Protein AF-A0A1G3PV11-F1 (afdb_monomer_lite)

Secondary structure (DSSP, 8-state):
-HHHHHHHHHHHHHHHHHTTSSSS-GGGSSGGGS--------------PPPHHHHHHHHHHHHHHHHHHHHHHHHTTTTHHHHHHHHHHHHHHHHHHHHHHHHHHTT--HHHHHHHHHHHHHHHHHHHHHHHH-HHHHHHHHHHHTS----S--S-------

Radius of gyration: 22.74 Å; chains: 1; bounding box: 56×74×60 Å

pLDDT: mean 71.69, std 23.76, range [32.84, 97.12]

Foldseek 3Di:
DVVVVVVVVVVVVVVVVVVVPPPDDPPPVPPPPDDDDDDDPDDDDPPPDPDPLVVLLVVLVVLLVVLVVLLVCCVVVPPNVVSLVSNLVSLVSNVVSLVVLVVVLVVDDDVRNVVSVVSSVVSVVSLVVCCVVGVSNVVSVCCVVPPDPPPPPPDDPDDDDD

Structure (mmCIF, N/CA/C/O backbone):
data_AF-A0A1G3PV11-F1
#
_entry.id   AF-A0A1G3PV11-F1
#
loop_
_atom_site.group_PDB
_atom_site.id
_atom_site.type_symbol
_atom_site.label_atom_id
_atom_site.label_alt_id
_atom_site.label_comp_id
_atom_site.label_asym_id
_atom_site.label_entity_id
_atom_site.label_seq_id
_atom_site.pdbx_PDB_ins_code
_atom_site.Cartn_x
_atom_site.Cartn_y
_atom_site.Cartn_z
_atom_site.occupancy
_atom_site.B_iso_or_equiv
_atom_site.auth_seq_id
_atom_site.auth_comp_id
_atom_site.auth_asym_id
_atom_site.auth_atom_id
_atom_site.pdbx_PDB_model_num
ATOM 1 N N . MET A 1 1 ? -5.239 -18.579 38.827 1.00 45.31 1 MET A N 1
ATOM 2 C CA . MET A 1 1 ? -3.807 -18.854 38.549 1.00 45.31 1 MET A CA 1
ATOM 3 C C . MET A 1 1 ? -3.530 -19.407 37.147 1.00 45.31 1 MET A C 1
ATOM 5 O O . MET A 1 1 ? -2.521 -19.014 36.590 1.00 45.31 1 MET A O 1
ATOM 9 N N . LYS A 1 2 ? -4.388 -20.242 36.527 1.00 44.03 2 LYS A N 1
ATOM 10 C CA . LYS A 1 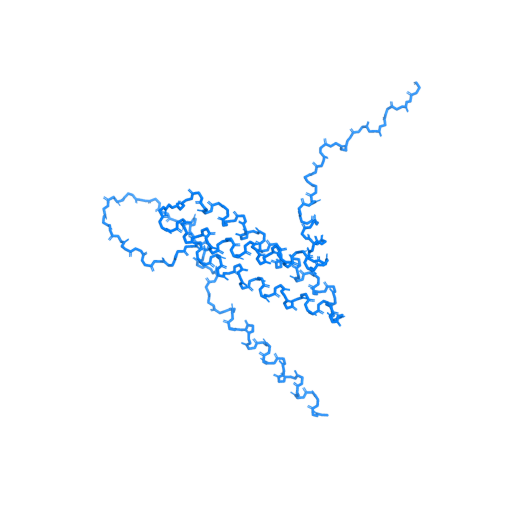2 ? -4.145 -20.769 35.160 1.00 44.03 2 LYS A CA 1
ATOM 11 C C . LYS A 1 2 ? -4.244 -19.723 34.025 1.00 44.03 2 LYS A C 1
ATOM 13 O O . LYS A 1 2 ? -3.446 -19.774 33.103 1.00 44.03 2 LYS A O 1
ATOM 18 N N . ALA A 1 3 ? -5.149 -18.743 34.123 1.00 46.19 3 ALA A N 1
ATOM 19 C CA . ALA A 1 3 ? -5.339 -17.716 33.083 1.00 46.19 3 ALA A CA 1
ATOM 20 C C . ALA A 1 3 ? -4.146 -16.747 32.928 1.00 46.19 3 ALA A C 1
ATOM 22 O O . ALA A 1 3 ? -3.827 -16.334 31.820 1.00 46.19 3 ALA A O 1
ATOM 23 N N . LEU A 1 4 ? -3.447 -16.442 34.027 1.00 44.00 4 LEU A N 1
ATOM 24 C CA . LEU A 1 4 ? -2.267 -15.566 34.030 1.00 44.00 4 LEU A CA 1
ATOM 25 C C . LEU A 1 4 ? -1.073 -16.192 33.294 1.00 44.00 4 LEU A C 1
ATOM 27 O O . LEU A 1 4 ? -0.347 -15.494 32.597 1.00 44.00 4 LEU A O 1
ATOM 31 N N . VAL A 1 5 ? -0.904 -17.513 33.402 1.00 52.44 5 VAL A N 1
ATOM 32 C CA . VAL A 1 5 ? 0.167 -18.242 32.706 1.00 52.44 5 VAL A CA 1
ATOM 33 C C . VAL A 1 5 ? -0.121 -18.330 31.203 1.00 52.44 5 VAL A C 1
ATOM 35 O O . VAL A 1 5 ? 0.792 -18.168 30.398 1.00 52.44 5 VAL A O 1
ATOM 38 N N . SER A 1 6 ? -1.388 -18.506 30.811 1.00 47.91 6 SER A N 1
ATOM 39 C CA . SER A 1 6 ? -1.795 -18.506 29.398 1.00 47.91 6 SER A CA 1
ATOM 40 C C . SER A 1 6 ? -1.668 -17.132 28.731 1.00 47.91 6 SER A C 1
ATOM 42 O O . SER A 1 6 ? -1.259 -17.076 27.575 1.00 47.91 6 SER A O 1
ATOM 44 N N . LEU A 1 7 ? -1.943 -16.035 29.448 1.00 48.44 7 LEU A N 1
ATOM 45 C CA . LEU A 1 7 ? -1.750 -14.673 28.929 1.00 48.44 7 LEU A CA 1
ATOM 46 C C . LEU A 1 7 ? -0.262 -14.378 28.668 1.00 48.44 7 LEU A C 1
ATOM 48 O O . LEU A 1 7 ? 0.096 -13.807 27.642 1.00 48.44 7 LEU A O 1
ATOM 52 N N . LEU A 1 8 ? 0.614 -14.829 29.572 1.00 42.56 8 LEU A N 1
ATOM 53 C CA . LEU A 1 8 ? 2.056 -14.620 29.457 1.00 42.56 8 LEU A CA 1
ATOM 54 C C . LEU A 1 8 ? 2.668 -15.456 28.320 1.00 42.56 8 LEU A C 1
ATOM 56 O O . LEU A 1 8 ? 3.509 -14.961 27.577 1.00 42.56 8 LEU A O 1
ATOM 60 N N . LEU A 1 9 ? 2.197 -16.693 28.127 1.00 51.66 9 LEU A N 1
ATOM 61 C CA . LEU A 1 9 ? 2.613 -17.548 27.006 1.00 51.66 9 LEU A CA 1
ATOM 62 C C . LEU A 1 9 ? 2.153 -17.002 25.645 1.00 51.66 9 LEU A C 1
ATOM 64 O O . LEU A 1 9 ? 2.897 -17.100 24.670 1.00 51.66 9 LEU A O 1
ATOM 68 N N . MET A 1 10 ? 0.969 -16.387 25.580 1.00 47.44 10 MET A N 1
ATOM 69 C CA . MET A 1 10 ? 0.473 -15.746 24.360 1.00 47.44 10 MET A CA 1
ATOM 70 C C . MET A 1 10 ? 1.253 -14.461 24.038 1.00 47.44 10 MET A C 1
ATOM 72 O O . MET A 1 10 ? 1.619 -14.247 22.885 1.00 47.44 10 MET A O 1
ATOM 76 N N . ALA A 1 11 ? 1.615 -13.669 25.054 1.00 48.53 11 ALA A N 1
ATOM 77 C CA . ALA A 1 11 ? 2.469 -12.492 24.888 1.00 48.53 11 ALA A CA 1
ATOM 78 C C . ALA A 1 11 ? 3.885 -12.854 24.401 1.00 48.53 11 ALA A C 1
ATOM 80 O O . ALA A 1 11 ? 4.414 -12.184 23.517 1.00 48.53 11 ALA A O 1
ATOM 81 N N . VAL A 1 12 ? 4.476 -13.948 24.901 1.00 51.91 12 VAL A N 1
ATOM 82 C CA . VAL A 1 12 ? 5.778 -14.443 24.416 1.00 51.91 12 VAL A CA 1
ATOM 83 C C . VAL A 1 12 ? 5.689 -14.892 22.956 1.00 51.91 12 VAL A C 1
ATOM 85 O O . VAL A 1 12 ? 6.594 -14.585 22.187 1.00 51.91 12 VAL A O 1
ATOM 88 N N . ALA A 1 13 ? 4.603 -15.544 22.528 1.00 50.91 13 ALA A N 1
ATOM 89 C CA . ALA A 1 13 ? 4.431 -15.958 21.131 1.00 50.91 13 ALA A CA 1
ATOM 90 C C . ALA A 1 13 ? 4.319 -14.760 20.165 1.00 50.91 13 ALA A C 1
ATOM 92 O O . ALA A 1 13 ? 4.933 -14.770 19.097 1.00 50.91 13 ALA A O 1
ATOM 93 N N . VAL A 1 14 ? 3.609 -13.700 20.566 1.00 50.12 14 VAL A N 1
ATOM 94 C CA . VAL A 1 14 ? 3.497 -12.459 19.779 1.00 50.12 14 VAL A CA 1
ATOM 95 C C . VAL A 1 14 ? 4.835 -11.714 19.736 1.00 50.12 14 VAL A C 1
ATOM 97 O O . VAL A 1 14 ? 5.272 -11.307 18.662 1.00 50.12 14 VAL A O 1
ATOM 100 N N . PHE A 1 15 ? 5.553 -11.624 20.860 1.00 41.25 15 PHE A N 1
ATOM 101 C CA . PHE A 1 15 ? 6.882 -11.000 20.895 1.00 41.25 15 PHE A CA 1
ATOM 102 C C . PHE A 1 15 ? 7.916 -11.792 20.077 1.00 41.25 15 PHE A C 1
ATOM 104 O O . PHE A 1 15 ? 8.768 -11.201 19.417 1.00 41.25 15 PHE A O 1
ATOM 111 N N . SER A 1 16 ? 7.808 -13.125 20.050 1.00 38.53 16 SER A N 1
ATOM 112 C CA . SER A 1 16 ? 8.678 -14.008 19.255 1.00 38.53 16 SER A CA 1
ATOM 113 C C . SER A 1 16 ? 8.471 -13.840 17.747 1.00 38.53 16 SER A C 1
ATOM 115 O O . SER A 1 16 ? 9.435 -13.923 16.993 1.00 38.53 16 SER A O 1
ATOM 117 N N . MET A 1 17 ? 7.240 -13.565 17.298 1.00 43.03 17 MET A N 1
ATOM 118 C CA . MET A 1 17 ? 6.964 -13.274 15.885 1.00 43.03 17 MET A CA 1
ATOM 119 C C . MET A 1 17 ? 7.411 -11.865 15.478 1.00 43.03 17 MET A C 1
ATOM 121 O O . MET A 1 17 ? 7.943 -11.697 14.384 1.00 43.03 17 MET A O 1
ATOM 125 N N . ILE A 1 18 ? 7.284 -10.869 16.361 1.00 47.12 18 ILE A N 1
ATOM 126 C CA . ILE A 1 18 ? 7.791 -9.504 16.109 1.00 47.12 18 ILE A CA 1
ATOM 127 C C . ILE A 1 18 ? 9.333 -9.486 16.083 1.00 47.12 18 ILE A C 1
ATOM 129 O O . ILE A 1 18 ? 9.947 -8.748 15.310 1.00 47.12 18 ILE A O 1
ATOM 133 N N . SER A 1 19 ? 9.971 -10.359 16.868 1.00 36.12 19 SER A N 1
ATOM 134 C CA . SER A 1 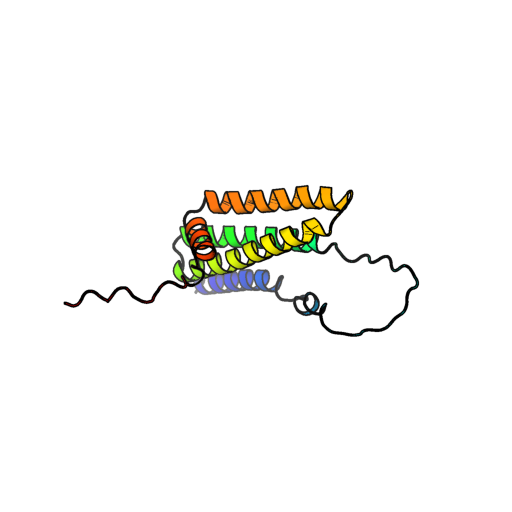19 ? 11.436 -10.491 16.935 1.00 36.12 19 SER A CA 1
ATOM 135 C C . SER A 1 19 ? 12.052 -11.166 15.702 1.00 36.12 19 SER A C 1
ATOM 137 O O . SER A 1 19 ? 13.254 -11.046 15.484 1.00 36.12 19 SER A O 1
ATOM 139 N N . PHE A 1 20 ? 11.253 -11.840 14.864 1.00 42.78 20 PHE A N 1
ATOM 140 C CA . PHE A 1 20 ? 11.743 -12.423 13.609 1.00 42.78 20 PHE A CA 1
ATOM 141 C C . PHE A 1 20 ? 11.918 -11.377 12.489 1.00 42.78 20 PHE A C 1
ATOM 143 O O . PHE A 1 20 ? 12.611 -11.648 11.515 1.00 42.78 20 PHE A O 1
ATOM 150 N N . PHE A 1 21 ? 11.356 -10.169 12.647 1.00 43.34 21 PHE A N 1
ATOM 151 C CA . PHE A 1 21 ? 11.467 -9.071 11.671 1.00 43.34 21 PHE A CA 1
ATOM 152 C C . PHE A 1 21 ? 12.290 -7.866 12.153 1.00 43.34 21 PHE A C 1
ATOM 154 O O . PHE A 1 21 ? 12.503 -6.928 11.393 1.00 43.34 21 PHE A O 1
ATOM 161 N N . SER A 1 22 ? 12.793 -7.874 13.390 1.00 39.12 22 SER A N 1
ATOM 162 C CA . SER A 1 22 ? 13.502 -6.729 13.992 1.00 39.12 22 SER A CA 1
ATOM 163 C C . SER A 1 22 ? 15.021 -6.927 14.145 1.00 39.12 22 SER A C 1
ATOM 165 O O . SER A 1 22 ? 15.682 -6.134 14.811 1.00 39.12 22 SER A O 1
ATOM 167 N N . GLY A 1 23 ? 15.600 -7.958 13.515 1.00 38.44 23 GLY A N 1
ATOM 168 C CA . GLY A 1 23 ? 16.990 -8.372 13.757 1.00 38.44 23 GLY A CA 1
ATOM 169 C C . GLY A 1 23 ? 18.001 -8.225 12.615 1.00 38.44 23 GLY A C 1
ATOM 170 O O . GLY A 1 23 ? 19.190 -8.398 12.868 1.00 38.44 23 GLY A O 1
ATOM 171 N N . THR A 1 24 ? 17.598 -7.916 11.378 1.00 40.69 24 THR A N 1
ATOM 172 C CA . THR A 1 24 ? 18.546 -7.848 10.248 1.00 40.69 24 THR A CA 1
ATOM 173 C C . THR A 1 24 ? 18.288 -6.654 9.325 1.00 40.69 24 THR A C 1
ATOM 175 O O . THR A 1 24 ? 17.410 -6.682 8.472 1.00 40.69 24 THR A O 1
ATOM 178 N N . SER A 1 25 ? 19.140 -5.638 9.487 1.00 37.22 25 SER A N 1
ATOM 179 C CA . SER A 1 25 ? 19.701 -4.802 8.410 1.00 37.22 25 SER A CA 1
ATOM 180 C C . SER A 1 25 ? 18.854 -3.712 7.735 1.00 37.22 25 SER A C 1
ATOM 182 O O . SER A 1 25 ? 19.061 -3.438 6.556 1.00 37.22 25 SER A O 1
ATOM 184 N N . PHE A 1 26 ? 18.038 -2.957 8.478 1.00 38.78 26 PHE A N 1
ATOM 185 C CA . PHE A 1 26 ? 17.540 -1.660 7.974 1.00 38.78 26 PHE A CA 1
ATOM 186 C C . PHE A 1 26 ? 18.630 -0.569 7.863 1.00 38.78 26 PHE A C 1
ATOM 188 O O . PHE A 1 26 ? 18.440 0.414 7.153 1.00 38.78 26 PHE A O 1
ATOM 195 N N . SER A 1 27 ? 19.802 -0.731 8.495 1.00 32.84 27 SER A N 1
ATOM 196 C CA . SER A 1 27 ? 20.886 0.268 8.420 1.00 32.84 27 SER A CA 1
ATOM 197 C C . SER A 1 27 ? 21.718 0.220 7.132 1.00 32.84 27 SER A C 1
ATOM 199 O O . SER A 1 27 ? 22.513 1.127 6.912 1.00 32.84 27 SER A O 1
ATOM 201 N N . ASN A 1 28 ? 21.557 -0.807 6.289 1.00 36.31 28 ASN A N 1
ATOM 202 C CA . ASN A 1 28 ? 22.330 -0.954 5.047 1.00 36.31 28 ASN A CA 1
ATOM 203 C C . ASN A 1 28 ? 21.559 -0.522 3.791 1.00 36.31 28 ASN A C 1
ATOM 205 O O . ASN A 1 28 ? 22.151 -0.474 2.719 1.00 36.31 28 ASN A O 1
ATOM 209 N N . PHE A 1 29 ? 20.265 -0.200 3.899 1.00 44.72 29 PHE A N 1
ATOM 210 C CA . PHE A 1 29 ? 19.467 0.223 2.741 1.00 44.72 29 PHE A CA 1
ATOM 211 C C . PHE A 1 29 ? 19.557 1.740 2.474 1.00 44.72 29 PHE A C 1
ATOM 213 O O . PHE A 1 29 ? 19.369 2.175 1.348 1.00 44.72 29 PHE A O 1
ATOM 220 N N . PHE A 1 30 ? 19.936 2.550 3.474 1.00 45.53 30 PHE A N 1
ATOM 221 C CA . PHE A 1 30 ? 20.079 4.013 3.341 1.00 45.53 30 PHE A CA 1
ATOM 222 C C . PHE A 1 30 ? 21.532 4.517 3.234 1.00 45.53 30 PHE A C 1
ATOM 224 O O . PHE A 1 30 ? 21.763 5.724 3.183 1.00 45.53 30 PHE A O 1
ATOM 231 N N . SER A 1 31 ? 22.541 3.639 3.160 1.00 33.91 31 SER A N 1
ATOM 232 C CA . SER A 1 31 ? 23.949 4.065 3.044 1.00 33.91 31 SER A CA 1
ATOM 233 C C . SER A 1 31 ? 24.401 4.393 1.611 1.00 33.91 31 SER A C 1
ATOM 235 O O . SER A 1 31 ? 25.573 4.691 1.399 1.00 33.91 31 SER A O 1
ATOM 237 N N . GLY A 1 32 ? 23.497 4.377 0.626 1.00 35.78 32 GLY A N 1
ATOM 238 C CA . GLY A 1 32 ? 23.811 4.653 -0.782 1.00 35.78 32 GLY A CA 1
ATOM 239 C C . GLY A 1 32 ? 24.158 6.110 -1.121 1.00 35.78 32 GLY A C 1
ATOM 240 O O . GLY A 1 32 ? 24.511 6.385 -2.260 1.00 35.78 32 GLY A O 1
ATOM 241 N N . VAL A 1 33 ? 24.091 7.051 -0.170 1.00 39.53 33 VAL A N 1
ATOM 242 C CA . VAL A 1 33 ? 24.328 8.488 -0.447 1.00 39.53 33 VAL A CA 1
ATOM 243 C C . VAL A 1 33 ? 25.599 9.035 0.223 1.00 39.53 33 VAL A C 1
ATOM 245 O O . VAL A 1 33 ? 25.866 10.230 0.177 1.00 39.53 33 VAL A O 1
ATOM 248 N N . ALA A 1 34 ? 26.451 8.191 0.811 1.00 42.09 34 ALA A N 1
ATOM 249 C CA . ALA A 1 34 ? 27.698 8.681 1.400 1.00 42.09 34 ALA A CA 1
ATOM 250 C C . ALA A 1 34 ? 28.864 7.702 1.246 1.00 42.09 34 ALA A C 1
ATOM 252 O O . ALA A 1 34 ? 29.176 6.973 2.185 1.00 42.09 34 ALA A O 1
ATOM 253 N N . SER A 1 35 ? 29.566 7.757 0.106 1.00 35.03 35 SER A N 1
ATOM 254 C CA . SER A 1 35 ? 31.008 8.085 0.060 1.00 35.03 35 SER A CA 1
ATOM 255 C C . SER A 1 35 ? 31.686 7.698 -1.265 1.00 35.03 35 SER A C 1
ATOM 257 O O . SER A 1 35 ? 31.655 6.543 -1.669 1.00 35.03 35 SER A O 1
ATOM 259 N N . VAL A 1 36 ? 32.430 8.677 -1.800 1.00 36.53 36 VAL A N 1
ATOM 260 C CA . VAL A 1 36 ? 33.683 8.550 -2.575 1.00 36.53 36 VAL A CA 1
ATOM 261 C C . VAL A 1 36 ? 33.545 8.422 -4.100 1.00 36.53 36 VAL A C 1
ATOM 263 O O . VAL A 1 36 ? 33.555 7.352 -4.695 1.00 36.53 36 VAL A O 1
ATOM 266 N N . GLU A 1 37 ? 33.504 9.608 -4.711 1.00 46.47 37 GLU A N 1
ATOM 267 C CA . GLU A 1 37 ? 34.305 10.023 -5.872 1.00 46.47 37 GLU A CA 1
ATOM 268 C C . GLU A 1 37 ? 35.618 9.217 -5.995 1.00 46.47 37 GLU A C 1
ATOM 270 O O . GLU A 1 37 ? 36.439 9.284 -5.086 1.00 46.47 37 GLU A O 1
ATOM 275 N N . ASN A 1 38 ? 35.820 8.451 -7.074 1.00 39.53 38 ASN A N 1
ATOM 276 C CA . ASN A 1 38 ? 37.113 8.248 -7.750 1.00 39.53 38 ASN A CA 1
ATOM 277 C C . ASN A 1 38 ? 36.914 7.423 -9.032 1.00 39.53 38 ASN A C 1
ATOM 279 O O . ASN A 1 38 ? 36.195 6.426 -9.056 1.00 39.53 38 ASN A O 1
ATOM 283 N N . GLU A 1 39 ? 37.550 7.897 -10.095 1.00 42.34 39 GLU A N 1
ATOM 284 C CA . GLU A 1 39 ? 37.612 7.305 -11.425 1.00 42.34 39 GLU A CA 1
ATOM 285 C C . GLU A 1 39 ? 38.217 5.893 -11.388 1.00 42.34 39 GLU A C 1
ATOM 287 O O . GLU A 1 39 ? 39.332 5.714 -10.910 1.00 42.34 39 GLU A O 1
ATOM 292 N N . ASP A 1 40 ? 37.519 4.913 -11.962 1.00 36.38 40 ASP A N 1
ATOM 293 C CA . ASP A 1 40 ? 38.155 3.816 -12.700 1.00 36.38 40 ASP A CA 1
ATOM 294 C C . ASP A 1 40 ? 37.120 3.185 -13.655 1.00 36.38 40 ASP A C 1
ATOM 296 O O . ASP A 1 40 ? 36.165 2.542 -13.209 1.00 36.38 40 ASP A O 1
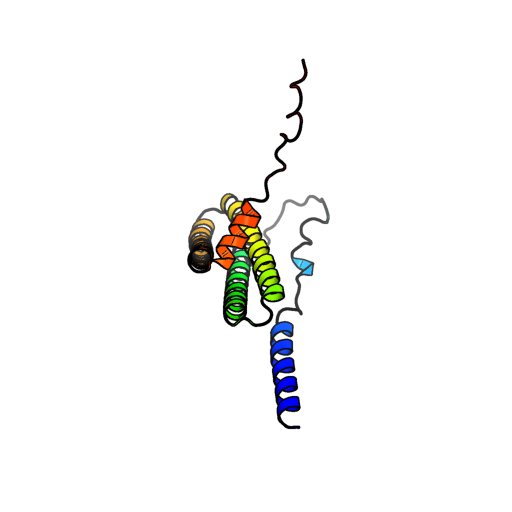ATOM 300 N N . PRO A 1 41 ? 37.243 3.390 -14.981 1.00 49.16 41 PRO A N 1
ATOM 301 C CA . PRO A 1 41 ? 36.311 2.861 -15.958 1.00 49.16 41 PRO A CA 1
ATOM 302 C C . PRO A 1 41 ? 36.847 1.531 -16.479 1.00 49.16 41 PRO A C 1
ATOM 304 O O . PRO A 1 41 ? 37.306 1.458 -17.613 1.00 49.16 41 PRO A O 1
ATOM 307 N N . ASP A 1 42 ? 36.832 0.470 -15.674 1.00 46.59 42 ASP A N 1
ATOM 308 C CA . ASP A 1 42 ? 37.011 -0.857 -16.255 1.00 46.59 42 ASP A CA 1
ATOM 309 C C . ASP A 1 42 ? 36.538 -2.008 -15.362 1.00 46.59 42 ASP A C 1
ATOM 311 O O . ASP A 1 42 ? 36.911 -2.123 -14.198 1.00 46.59 42 ASP A O 1
ATOM 315 N N . LYS A 1 43 ? 35.828 -2.931 -16.023 1.00 39.19 43 LYS A N 1
ATOM 316 C CA . LYS A 1 43 ? 35.491 -4.310 -15.626 1.00 39.19 43 LYS A CA 1
ATOM 317 C C . LYS A 1 43 ? 34.248 -4.522 -14.758 1.00 39.19 43 LYS A C 1
ATOM 319 O O . LYS A 1 43 ? 34.305 -4.573 -13.536 1.00 39.19 43 LYS A O 1
ATOM 324 N N . ASN A 1 44 ? 33.166 -4.859 -15.466 1.00 47.06 44 ASN A N 1
ATOM 325 C CA . ASN A 1 44 ? 32.401 -6.101 -15.285 1.00 47.06 44 ASN A CA 1
ATOM 326 C C . ASN A 1 44 ? 32.406 -6.660 -13.854 1.00 47.06 44 ASN A C 1
ATOM 328 O O . ASN A 1 44 ? 33.125 -7.614 -13.550 1.00 47.06 44 ASN A O 1
ATOM 332 N N . GLN A 1 45 ? 31.559 -6.096 -13.002 1.00 37.47 45 GLN A N 1
ATOM 333 C CA . GLN A 1 45 ? 31.014 -6.823 -11.868 1.00 37.47 45 GLN A CA 1
ATOM 334 C C . GLN A 1 45 ? 29.574 -7.175 -12.213 1.00 37.47 45 GLN A C 1
ATOM 336 O O . GLN A 1 45 ? 28.713 -6.302 -12.255 1.00 37.47 45 GLN A O 1
ATOM 341 N N . ASP A 1 46 ? 29.335 -8.460 -12.472 1.00 40.06 46 ASP A N 1
ATOM 342 C CA . ASP A 1 46 ? 28.013 -9.061 -12.329 1.00 40.06 46 ASP A CA 1
ATOM 343 C C . ASP A 1 46 ? 27.533 -8.774 -10.900 1.00 40.06 46 ASP A C 1
ATOM 345 O O . ASP A 1 46 ? 27.912 -9.459 -9.946 1.00 40.06 46 ASP A O 1
ATOM 349 N N . SER A 1 47 ? 26.747 -7.712 -10.726 1.00 36.59 47 SER A N 1
ATOM 350 C CA . SER A 1 47 ? 26.103 -7.414 -9.457 1.00 36.59 47 SER A CA 1
ATOM 351 C C . SER A 1 47 ? 24.893 -8.331 -9.326 1.00 36.59 47 SER A C 1
ATOM 353 O O . SER A 1 47 ? 23.779 -8.032 -9.742 1.00 36.59 47 SER A O 1
ATOM 355 N N . SER A 1 48 ? 25.098 -9.487 -8.701 1.00 43.44 48 SER A N 1
ATOM 356 C CA . SER A 1 48 ? 24.025 -10.356 -8.205 1.00 43.44 48 SER A CA 1
ATOM 357 C C . SER A 1 48 ? 23.307 -9.739 -6.989 1.00 43.44 48 SER A C 1
ATOM 359 O O . SER A 1 48 ? 23.026 -10.426 -6.006 1.00 43.44 48 SER A O 1
ATOM 361 N N . THR A 1 49 ? 23.066 -8.428 -7.021 1.00 52.22 49 THR A N 1
ATOM 362 C CA . THR A 1 49 ? 22.290 -7.693 -6.022 1.00 52.22 49 THR A CA 1
ATOM 363 C C . THR A 1 49 ? 20.810 -7.854 -6.378 1.00 52.22 49 THR A C 1
ATOM 365 O O . THR A 1 49 ? 20.461 -7.700 -7.550 1.00 52.22 49 THR A O 1
ATOM 368 N N . PRO A 1 50 ? 19.927 -8.196 -5.420 1.00 60.06 50 PRO A N 1
ATOM 369 C CA . PRO A 1 50 ? 18.491 -8.259 -5.676 1.00 60.06 50 PRO A CA 1
ATOM 370 C C . PRO A 1 50 ? 17.994 -6.948 -6.288 1.00 60.06 50 PRO A C 1
ATOM 372 O O . PRO A 1 50 ? 18.373 -5.876 -5.817 1.00 60.06 50 PRO A O 1
ATOM 375 N N . SER A 1 51 ? 17.161 -7.040 -7.329 1.00 79.19 51 SER A N 1
ATOM 376 C CA . SER A 1 51 ? 16.597 -5.854 -7.976 1.00 79.19 51 SER A CA 1
ATOM 377 C C . SER A 1 51 ? 15.813 -5.024 -6.953 1.00 79.19 51 SER A C 1
ATOM 379 O O . SER A 1 51 ? 14.966 -5.551 -6.225 1.00 79.19 51 SER A O 1
ATOM 381 N N . GLU A 1 52 ? 16.131 -3.733 -6.872 1.00 85.62 52 GLU A N 1
ATOM 382 C CA . GLU A 1 52 ? 15.638 -2.822 -5.836 1.00 85.62 52 GLU A CA 1
ATOM 383 C C . GLU A 1 52 ? 14.108 -2.721 -5.857 1.00 85.62 52 GLU A C 1
ATOM 385 O O . GLU A 1 52 ? 13.457 -2.848 -4.816 1.00 85.62 52 GLU A O 1
ATOM 390 N N . TRP A 1 53 ? 13.513 -2.623 -7.051 1.00 89.50 53 TRP A N 1
ATOM 391 C CA . TRP A 1 53 ? 12.061 -2.560 -7.208 1.00 89.50 53 TRP A CA 1
ATOM 392 C C . TRP A 1 53 ? 11.360 -3.838 -6.733 1.00 89.50 53 TRP A C 1
ATOM 394 O O . TRP A 1 53 ? 10.275 -3.754 -6.160 1.00 89.50 53 TRP A O 1
ATOM 404 N N . LYS A 1 54 ? 11.975 -5.020 -6.899 1.00 90.75 54 LYS A N 1
ATOM 405 C CA . LYS A 1 54 ? 11.399 -6.287 -6.408 1.00 90.75 54 LYS A CA 1
ATOM 406 C C . LYS A 1 54 ? 11.314 -6.290 -4.889 1.00 90.75 54 LYS A C 1
ATOM 408 O O . LYS A 1 54 ? 10.270 -6.621 -4.334 1.00 90.75 54 LYS A O 1
ATOM 413 N N . SER A 1 55 ? 12.389 -5.857 -4.229 1.00 89.38 55 SER A N 1
ATOM 414 C CA . SER A 1 55 ? 12.426 -5.701 -2.770 1.00 89.38 55 SER A CA 1
ATOM 415 C C . SER A 1 55 ? 11.358 -4.711 -2.288 1.00 89.38 55 SER A C 1
ATOM 417 O O . SER A 1 55 ? 10.641 -4.981 -1.324 1.00 89.38 55 SER A O 1
ATOM 419 N N . MET A 1 56 ? 11.181 -3.591 -2.999 1.00 89.25 56 MET A N 1
ATOM 420 C CA . MET A 1 56 ? 10.138 -2.610 -2.683 1.00 89.25 56 MET A CA 1
ATOM 421 C C . MET A 1 56 ? 8.722 -3.168 -2.862 1.00 89.25 56 MET A C 1
ATOM 423 O O . MET A 1 56 ? 7.881 -2.969 -1.985 1.00 89.25 56 MET A O 1
ATOM 427 N N . VAL A 1 57 ? 8.448 -3.919 -3.936 1.00 91.19 57 VAL A N 1
ATOM 428 C CA . VAL A 1 57 ? 7.147 -4.579 -4.136 1.00 91.19 57 VAL A CA 1
ATOM 429 C C . VAL A 1 57 ? 6.887 -5.637 -3.060 1.00 91.19 57 VAL A C 1
ATOM 431 O O . VAL A 1 57 ? 5.766 -5.739 -2.552 1.00 91.19 57 VAL A O 1
ATOM 434 N N . GLU A 1 58 ? 7.892 -6.427 -2.684 1.00 92.12 58 GLU A N 1
ATOM 435 C CA . GLU A 1 58 ? 7.772 -7.421 -1.614 1.00 92.12 58 GLU A CA 1
ATOM 436 C C . GLU A 1 58 ? 7.462 -6.750 -0.269 1.00 92.12 58 GLU A C 1
ATOM 438 O O . GLU A 1 58 ? 6.497 -7.131 0.402 1.00 92.12 58 GLU A O 1
ATOM 443 N N . ASN A 1 59 ? 8.197 -5.688 0.075 1.00 88.75 59 ASN A N 1
ATOM 444 C CA . ASN A 1 59 ? 7.936 -4.885 1.267 1.00 88.75 59 ASN A CA 1
ATOM 445 C C . ASN A 1 59 ? 6.526 -4.274 1.232 1.00 88.75 59 ASN A C 1
ATOM 447 O O . ASN A 1 59 ? 5.775 -4.401 2.196 1.00 88.75 59 ASN A O 1
ATOM 451 N N . GLY A 1 60 ? 6.106 -3.700 0.102 1.00 91.50 60 GLY A N 1
ATOM 452 C CA . GLY A 1 60 ? 4.763 -3.143 -0.063 1.00 91.50 60 GLY A CA 1
ATOM 453 C C . GLY A 1 60 ? 3.658 -4.179 0.161 1.00 91.50 60 GLY A C 1
ATOM 454 O O . GLY A 1 60 ? 2.674 -3.909 0.852 1.00 91.50 60 GLY A O 1
ATOM 455 N N . ASN A 1 61 ? 3.830 -5.403 -0.348 1.00 90.62 61 ASN A N 1
ATOM 456 C CA . ASN A 1 61 ? 2.899 -6.502 -0.081 1.00 90.62 61 ASN A CA 1
ATOM 457 C C . ASN A 1 61 ? 2.894 -6.927 1.399 1.00 90.62 61 ASN A C 1
ATOM 459 O O . ASN A 1 61 ? 1.833 -7.271 1.923 1.00 90.62 61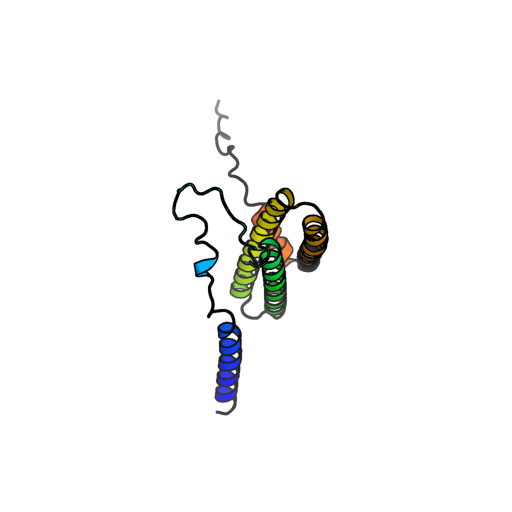 ASN A O 1
ATOM 463 N N . ALA A 1 62 ? 4.042 -6.891 2.080 1.00 93.06 62 ALA A N 1
ATOM 464 C CA . ALA A 1 62 ? 4.118 -7.164 3.513 1.00 93.06 62 ALA A CA 1
ATOM 465 C C . ALA A 1 62 ? 3.389 -6.086 4.336 1.00 93.06 62 ALA A C 1
ATOM 467 O O . ALA A 1 62 ? 2.625 -6.428 5.240 1.00 93.06 62 ALA A O 1
ATOM 468 N N . GLN A 1 63 ? 3.547 -4.804 3.985 1.00 92.25 63 GLN A N 1
ATOM 469 C CA . GLN A 1 63 ? 2.817 -3.703 4.627 1.00 92.25 63 GLN A CA 1
ATOM 470 C C . GLN A 1 63 ? 1.306 -3.817 4.411 1.00 92.25 63 GLN A C 1
ATOM 472 O O . GLN A 1 63 ? 0.539 -3.599 5.344 1.00 92.25 63 GLN A O 1
ATOM 477 N N . ILE A 1 64 ? 0.866 -4.238 3.222 1.00 93.31 64 ILE A N 1
ATOM 478 C CA . ILE A 1 64 ? -0.548 -4.528 2.945 1.00 93.31 64 ILE A CA 1
ATOM 479 C C . ILE A 1 64 ? -1.094 -5.608 3.894 1.00 93.31 64 ILE A C 1
ATOM 481 O O . ILE A 1 64 ? -2.152 -5.422 4.488 1.00 93.31 64 ILE A O 1
ATOM 485 N N . ALA A 1 65 ? -0.363 -6.705 4.097 1.00 93.25 65 ALA A N 1
ATOM 486 C CA . ALA A 1 65 ? -0.799 -7.766 5.007 1.00 93.25 65 ALA A CA 1
ATOM 487 C C . ALA A 1 65 ? -0.822 -7.315 6.482 1.00 93.25 65 ALA A C 1
ATOM 489 O O . ALA A 1 65 ? -1.622 -7.805 7.279 1.00 93.25 65 ALA A O 1
ATOM 490 N N . ILE A 1 66 ? 0.066 -6.395 6.872 1.00 92.12 66 ILE A N 1
ATOM 491 C CA . ILE A 1 66 ? 0.052 -5.769 8.202 1.00 92.12 66 ILE A CA 1
ATOM 492 C C . ILE A 1 66 ? -1.175 -4.861 8.348 1.00 92.12 66 ILE A C 1
ATOM 494 O O . ILE A 1 66 ? -1.877 -4.940 9.355 1.00 92.12 66 ILE A O 1
ATOM 498 N N . LEU A 1 67 ? -1.463 -4.050 7.329 1.00 94.12 67 LEU A N 1
ATOM 499 C CA . LEU A 1 67 ? -2.624 -3.168 7.285 1.00 94.12 67 LEU A CA 1
ATOM 500 C C . LEU A 1 67 ? -3.934 -3.949 7.454 1.00 94.12 67 LEU A C 1
ATOM 502 O O . LEU A 1 67 ? -4.760 -3.562 8.275 1.00 94.12 67 LEU A O 1
ATOM 506 N N . GLU A 1 68 ? -4.103 -5.066 6.741 1.00 93.25 68 GLU A N 1
ATOM 507 C CA . GLU A 1 68 ? -5.283 -5.937 6.866 1.00 93.25 68 GLU A CA 1
ATOM 508 C C . GLU A 1 68 ? -5.498 -6.413 8.312 1.00 93.25 68 GLU A C 1
ATOM 510 O O . GLU A 1 68 ? -6.615 -6.357 8.821 1.00 93.25 68 GLU A O 1
ATOM 515 N N . LYS A 1 69 ? -4.426 -6.776 9.030 1.00 93.25 69 LYS A N 1
ATOM 516 C CA . LYS A 1 69 ? -4.521 -7.169 10.448 1.00 93.25 69 LYS A CA 1
ATOM 517 C C . LYS A 1 69 ? -4.953 -6.021 11.352 1.00 93.25 69 LYS A C 1
ATOM 519 O O . LYS A 1 69 ? -5.708 -6.244 12.295 1.00 93.25 69 LYS A O 1
ATOM 524 N N . TYR A 1 70 ? -4.468 -4.805 11.106 1.00 92.94 70 TYR A N 1
ATOM 525 C CA . TYR A 1 70 ? -4.895 -3.648 11.892 1.00 92.94 70 TYR A CA 1
ATOM 526 C C . TYR A 1 70 ? -6.350 -3.274 11.609 1.00 92.94 70 TYR A C 1
ATOM 528 O O . TYR A 1 70 ? -7.065 -2.901 12.533 1.00 92.94 70 TYR A O 1
ATOM 536 N N . ILE A 1 71 ? -6.818 -3.429 10.372 1.00 92.88 71 ILE A N 1
ATOM 537 C CA . ILE A 1 71 ? -8.234 -3.244 10.031 1.00 92.88 71 ILE A CA 1
ATOM 538 C C . ILE A 1 71 ? -9.101 -4.245 10.803 1.00 92.88 71 ILE A C 1
ATOM 540 O O . ILE A 1 71 ? -10.044 -3.835 11.475 1.00 92.88 71 ILE A O 1
ATOM 544 N N . GLU A 1 72 ? -8.740 -5.531 10.797 1.00 93.06 72 GLU A N 1
ATOM 545 C CA . GLU A 1 72 ? -9.455 -6.551 11.575 1.00 93.06 72 GLU A CA 1
ATOM 546 C C . GLU A 1 72 ? -9.493 -6.204 13.073 1.00 93.06 72 GLU A C 1
ATOM 548 O O . GLU A 1 72 ? -10.543 -6.287 13.710 1.00 93.06 72 GLU A O 1
ATOM 553 N N . GLN A 1 73 ? -8.367 -5.763 13.647 1.00 89.00 73 GLN A N 1
ATOM 554 C CA . GLN A 1 73 ? -8.310 -5.324 15.046 1.00 89.00 73 GLN A CA 1
ATOM 555 C C . GLN A 1 73 ? -9.226 -4.121 15.307 1.00 89.00 73 GLN A C 1
ATOM 557 O O . GLN A 1 73 ? -9.951 -4.107 16.304 1.00 89.00 73 GLN A O 1
ATOM 562 N N . TYR A 1 74 ? -9.250 -3.146 14.397 1.00 90.62 74 TYR A N 1
ATOM 563 C CA . TYR A 1 74 ? -10.086 -1.954 14.513 1.00 90.62 74 TYR A CA 1
ATOM 564 C C . TYR A 1 74 ? -11.578 -2.314 14.522 1.00 90.62 74 TYR A C 1
ATOM 566 O O . TYR A 1 74 ? -12.335 -1.814 15.364 1.00 90.62 74 TYR A O 1
ATOM 574 N N . ASP A 1 75 ? -11.976 -3.244 13.651 1.00 89.75 75 ASP A N 1
ATOM 575 C CA . ASP A 1 75 ? -13.350 -3.733 13.527 1.00 89.75 75 ASP A CA 1
ATOM 576 C C . ASP A 1 75 ? -13.804 -4.546 14.748 1.00 89.75 75 ASP A C 1
ATOM 578 O O . ASP A 1 75 ? -14.983 -4.521 15.109 1.00 89.75 75 ASP A O 1
ATOM 582 N N . THR A 1 76 ? -12.883 -5.226 15.443 1.00 91.19 76 THR A N 1
ATOM 583 C CA . THR A 1 76 ? -13.200 -5.919 16.708 1.00 91.19 76 THR A CA 1
ATOM 584 C C . THR A 1 76 ? -13.415 -4.971 17.893 1.00 91.19 76 THR A C 1
ATOM 586 O O . THR A 1 76 ? -13.903 -5.402 18.939 1.00 91.19 76 THR A O 1
ATOM 589 N N . GLY A 1 77 ? -13.096 -3.681 17.737 1.00 83.69 77 GLY A N 1
ATOM 590 C CA . GLY A 1 77 ? -13.287 -2.657 18.763 1.00 83.69 77 GLY A CA 1
ATOM 591 C C . GLY A 1 77 ? -12.210 -2.626 19.848 1.00 83.69 77 GLY A C 1
ATOM 592 O O . GLY A 1 77 ? -12.329 -1.840 20.790 1.00 83.69 77 GLY A O 1
ATOM 593 N N . ASP A 1 78 ? -11.162 -3.443 19.730 1.00 77.69 78 ASP A N 1
ATOM 594 C CA . ASP A 1 78 ? -10.066 -3.460 20.694 1.00 77.69 78 ASP A CA 1
ATOM 595 C C . ASP A 1 78 ? -9.087 -2.315 20.401 1.00 77.69 78 ASP A C 1
ATOM 597 O O . ASP A 1 78 ? -8.590 -2.161 19.283 1.00 77.69 78 ASP A O 1
ATOM 601 N N . ASN A 1 79 ? -8.844 -1.480 21.412 1.00 82.25 79 ASN A N 1
ATOM 602 C CA . ASN A 1 79 ? -7.878 -0.379 21.373 1.00 82.25 79 ASN A CA 1
ATOM 603 C C . ASN A 1 79 ? -7.950 0.508 20.103 1.00 82.25 79 ASN A C 1
ATOM 605 O O . ASN A 1 79 ? -6.936 0.819 19.476 1.00 82.25 79 ASN A O 1
ATOM 609 N N . GLN A 1 80 ? -9.168 0.905 19.707 1.00 88.56 80 GLN A N 1
ATOM 610 C CA . GLN A 1 80 ? -9.453 1.531 18.405 1.00 88.56 80 GLN A CA 1
ATOM 611 C C . GLN A 1 80 ? -8.582 2.748 18.063 1.00 88.56 80 GLN A C 1
ATOM 613 O O . GLN A 1 80 ? -8.246 2.932 16.897 1.00 88.56 80 GLN A O 1
ATOM 618 N N . GLU A 1 81 ? -8.215 3.574 19.045 1.00 90.81 81 GLU A N 1
ATOM 619 C CA . GLU A 1 81 ? -7.394 4.767 18.805 1.00 90.81 81 GLU A CA 1
ATOM 620 C C . GLU A 1 81 ? -5.950 4.399 18.436 1.00 90.81 81 GLU A C 1
ATOM 622 O O . GLU A 1 81 ? -5.419 4.891 17.442 1.00 90.81 81 GLU A O 1
ATOM 627 N N . GLU A 1 82 ? -5.326 3.480 19.178 1.00 89.94 82 GLU A N 1
ATOM 628 C CA . GLU A 1 82 ? -3.977 3.001 18.856 1.00 89.94 82 GLU A CA 1
ATOM 629 C C . GLU A 1 82 ? -3.973 2.258 17.516 1.00 89.94 82 GLU A C 1
ATOM 631 O O . GLU A 1 82 ? -3.112 2.491 16.666 1.00 89.94 82 GLU A O 1
ATOM 636 N N . THR A 1 83 ? -4.979 1.413 17.285 1.00 90.00 83 THR A N 1
ATOM 637 C CA . THR A 1 83 ? -5.115 0.678 16.028 1.00 90.00 83 THR A CA 1
ATOM 638 C C . THR A 1 83 ? -5.307 1.628 14.844 1.00 90.00 83 THR A C 1
ATOM 640 O O . THR A 1 83 ? -4.678 1.435 13.806 1.00 90.00 83 THR A O 1
ATOM 643 N N . LYS A 1 84 ? -6.086 2.707 14.998 1.00 91.69 84 LYS A N 1
ATOM 644 C CA . LYS A 1 84 ? -6.234 3.750 13.970 1.00 91.69 84 LYS A CA 1
ATOM 645 C C . LYS A 1 84 ? -4.900 4.420 13.636 1.00 91.69 84 LYS A C 1
ATOM 647 O O . LYS A 1 84 ? -4.587 4.583 12.459 1.00 91.69 84 LYS A O 1
ATOM 652 N N . GLN A 1 85 ? -4.097 4.757 14.644 1.00 89.44 85 GLN A N 1
ATOM 653 C CA . GLN A 1 85 ? -2.765 5.336 14.432 1.00 89.44 85 GLN A CA 1
ATOM 654 C C . GLN A 1 85 ? -1.812 4.354 13.738 1.00 89.44 85 GLN A C 1
ATOM 656 O O . GLN A 1 85 ? -0.976 4.762 12.933 1.00 89.44 85 GLN A O 1
ATOM 661 N N . ASN A 1 86 ? -1.930 3.056 14.025 1.00 92.81 86 ASN A N 1
ATOM 662 C CA . ASN A 1 86 ? -1.150 2.025 13.344 1.00 92.81 86 ASN A CA 1
ATOM 663 C C . ASN A 1 86 ? -1.571 1.873 11.873 1.00 92.81 86 ASN A C 1
ATOM 665 O O . ASN A 1 86 ? -0.701 1.823 11.006 1.00 92.81 86 ASN A O 1
ATOM 669 N N . ILE A 1 87 ? -2.878 1.898 11.580 1.00 92.44 87 ILE A N 1
ATOM 670 C CA . ILE A 1 87 ? -3.410 1.944 10.206 1.00 92.44 87 ILE A CA 1
ATOM 671 C C . ILE A 1 87 ? -2.827 3.146 9.452 1.00 92.44 87 ILE A C 1
ATOM 673 O O . ILE A 1 87 ? -2.332 2.987 8.340 1.00 92.44 87 ILE A O 1
ATOM 677 N N . GLU A 1 88 ? -2.844 4.333 10.059 1.00 92.75 88 GLU A N 1
ATOM 678 C CA . GLU A 1 88 ? -2.321 5.560 9.449 1.00 92.75 88 GLU A CA 1
ATOM 679 C C . GLU A 1 88 ? -0.827 5.474 9.128 1.00 92.75 88 GLU A C 1
ATOM 681 O O . GLU A 1 88 ? -0.429 5.728 7.990 1.00 92.75 88 GLU A O 1
ATOM 686 N N . LYS A 1 89 ? -0.006 5.026 10.083 1.00 91.56 89 LYS A N 1
ATOM 687 C CA . LYS A 1 89 ? 1.436 4.832 9.865 1.00 91.56 89 LYS A CA 1
ATOM 688 C C . LYS A 1 89 ? 1.713 3.843 8.738 1.00 91.56 89 LYS A C 1
ATOM 690 O O . LYS A 1 89 ? 2.556 4.111 7.888 1.00 91.56 89 LYS A O 1
ATOM 695 N N . THR A 1 90 ? 1.012 2.709 8.710 1.00 89.75 90 THR A N 1
ATOM 696 C CA . THR A 1 90 ? 1.201 1.709 7.653 1.00 89.75 90 THR A CA 1
ATOM 697 C C . THR A 1 90 ? 0.761 2.243 6.289 1.00 89.75 90 THR A C 1
ATOM 699 O O . THR A 1 90 ? 1.437 1.990 5.294 1.00 89.75 90 THR A O 1
ATOM 702 N N . LEU A 1 91 ? -0.319 3.028 6.224 1.00 92.81 91 LEU A N 1
ATOM 703 C CA . LEU A 1 91 ? -0.763 3.661 4.979 1.00 92.81 91 LEU A CA 1
ATOM 704 C C . LEU A 1 91 ? 0.245 4.674 4.444 1.00 92.81 91 LEU A C 1
ATOM 706 O O . LEU A 1 91 ? 0.500 4.667 3.244 1.00 92.81 91 LEU A O 1
ATOM 710 N N . MET A 1 92 ? 0.856 5.489 5.306 1.00 87.62 92 MET A N 1
ATOM 711 C CA . MET A 1 92 ? 1.930 6.398 4.893 1.00 87.62 92 MET A CA 1
ATOM 712 C C . MET A 1 92 ? 3.095 5.646 4.239 1.00 87.62 92 MET A C 1
ATOM 714 O O . MET A 1 92 ? 3.555 6.054 3.178 1.00 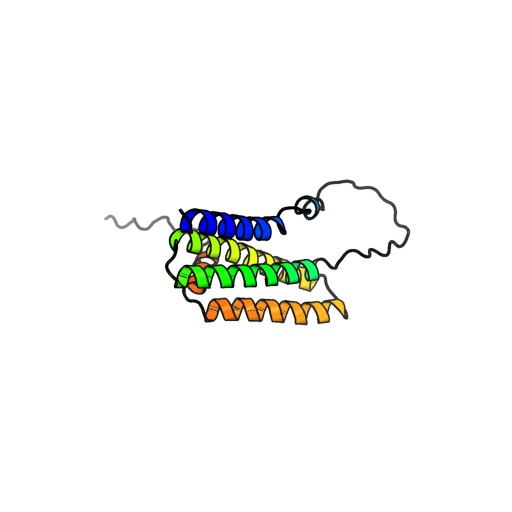87.62 92 MET A O 1
ATOM 718 N N . VAL A 1 93 ? 3.523 4.518 4.820 1.00 89.75 93 VAL A N 1
ATOM 719 C CA . VAL A 1 93 ? 4.596 3.687 4.244 1.00 89.75 93 VAL A CA 1
ATOM 720 C C . VAL A 1 93 ? 4.180 3.095 2.893 1.00 89.75 93 VAL A C 1
ATOM 722 O O . VAL A 1 93 ? 4.978 3.068 1.963 1.00 89.75 93 VAL A O 1
ATOM 725 N N . ILE A 1 94 ? 2.934 2.627 2.753 1.00 91.44 94 ILE A N 1
ATOM 726 C CA . ILE A 1 94 ? 2.426 2.087 1.479 1.00 91.44 94 ILE A CA 1
ATOM 727 C C . ILE A 1 94 ? 2.384 3.169 0.394 1.00 91.44 94 ILE A C 1
ATOM 729 O O . ILE A 1 94 ? 2.718 2.873 -0.749 1.00 91.44 94 ILE A O 1
ATOM 733 N N . ILE A 1 95 ? 1.977 4.394 0.739 1.00 89.50 95 ILE A N 1
ATOM 734 C CA . ILE A 1 95 ? 1.939 5.532 -0.191 1.00 89.50 95 ILE A CA 1
ATOM 735 C C . ILE A 1 95 ? 3.359 5.915 -0.617 1.00 89.50 95 ILE A C 1
ATOM 737 O O . ILE A 1 95 ? 3.617 6.026 -1.808 1.00 89.50 95 ILE A O 1
ATOM 741 N N . GLU A 1 96 ? 4.295 6.022 0.329 1.00 89.38 96 GLU A N 1
ATOM 742 C CA . GLU A 1 96 ? 5.700 6.311 0.020 1.00 89.38 96 GLU A CA 1
ATOM 743 C C . GLU A 1 96 ? 6.314 5.246 -0.903 1.00 89.38 96 GLU A C 1
ATOM 745 O O . GLU A 1 96 ? 7.020 5.578 -1.854 1.00 89.38 96 GLU A O 1
ATOM 750 N N . LEU A 1 97 ? 6.011 3.964 -0.669 1.00 90.69 97 LEU A N 1
ATOM 751 C CA . LEU A 1 97 ? 6.438 2.878 -1.552 1.00 90.69 97 LEU A CA 1
ATOM 752 C C . LEU A 1 97 ? 5.777 2.955 -2.935 1.00 90.69 97 LEU A C 1
ATOM 754 O O . LEU A 1 97 ? 6.435 2.629 -3.920 1.00 90.69 97 LEU A O 1
ATOM 758 N N . ASP A 1 98 ? 4.507 3.369 -3.032 1.00 92.12 98 ASP A N 1
ATOM 759 C CA . ASP A 1 98 ? 3.845 3.596 -4.325 1.00 92.12 98 ASP A CA 1
ATOM 760 C C . ASP A 1 98 ? 4.587 4.680 -5.112 1.00 92.12 98 ASP A C 1
ATOM 762 O O . ASP A 1 98 ? 4.964 4.433 -6.254 1.00 92.12 98 ASP A O 1
ATOM 766 N N . ASP A 1 99 ? 4.891 5.814 -4.475 1.00 89.38 99 ASP A N 1
ATOM 767 C CA . ASP A 1 99 ? 5.625 6.926 -5.088 1.00 89.38 99 ASP A CA 1
ATOM 768 C C . ASP A 1 99 ? 7.044 6.509 -5.518 1.00 89.38 99 ASP A C 1
ATOM 770 O O . ASP A 1 99 ? 7.499 6.838 -6.616 1.00 89.38 99 ASP A O 1
ATOM 774 N N . GLN A 1 100 ? 7.771 5.761 -4.681 1.00 86.50 100 GLN A N 1
ATOM 775 C CA . GLN A 1 100 ? 9.103 5.244 -5.022 1.00 86.50 100 GLN A CA 1
ATOM 776 C C . GLN A 1 100 ? 9.052 4.277 -6.211 1.00 86.50 100 GLN A C 1
ATOM 778 O O . GLN A 1 100 ? 9.882 4.372 -7.114 1.00 86.50 100 GLN A O 1
ATOM 783 N N . LEU A 1 101 ? 8.058 3.385 -6.249 1.00 91.12 101 LEU A N 1
ATOM 784 C CA . LEU A 1 101 ? 7.869 2.447 -7.353 1.00 91.12 101 LEU A CA 1
ATOM 785 C C . LEU A 1 101 ? 7.481 3.168 -8.652 1.00 91.12 101 LEU A C 1
ATOM 787 O O . LEU A 1 101 ? 7.994 2.796 -9.704 1.00 91.12 101 LEU A O 1
ATOM 791 N N . GLU A 1 102 ? 6.654 4.220 -8.607 1.00 91.69 102 GLU A N 1
ATOM 792 C CA . GLU A 1 102 ? 6.374 5.047 -9.796 1.00 91.69 102 GLU A CA 1
ATOM 793 C C . GLU A 1 102 ? 7.660 5.662 -10.366 1.00 91.69 102 GLU A C 1
ATOM 795 O O . GLU A 1 102 ? 7.877 5.615 -11.575 1.00 91.69 102 GLU A O 1
ATOM 800 N N . ASN A 1 103 ? 8.555 6.154 -9.504 1.00 88.25 103 ASN A N 1
ATOM 801 C CA . ASN A 1 103 ? 9.843 6.715 -9.924 1.00 88.25 103 ASN A CA 1
ATOM 802 C C . ASN A 1 103 ? 10.833 5.664 -10.459 1.00 88.25 103 ASN A C 1
ATOM 804 O O . ASN A 1 103 ? 11.714 5.998 -11.255 1.00 88.25 103 ASN A O 1
ATOM 808 N N . GLU A 1 104 ? 10.730 4.407 -10.019 1.00 88.12 104 GLU A N 1
ATOM 809 C CA . GLU A 1 104 ? 11.541 3.315 -10.566 1.00 88.12 104 GLU A CA 1
ATOM 810 C C . GLU A 1 104 ? 11.106 2.909 -11.972 1.00 88.12 104 GLU A C 1
ATOM 812 O O . GLU A 1 104 ? 11.959 2.526 -12.769 1.00 88.12 104 GLU A O 1
ATOM 817 N N . GLU A 1 105 ? 9.819 3.024 -12.321 1.00 88.81 105 GLU A N 1
ATOM 818 C CA . GLU A 1 105 ? 9.328 2.595 -13.637 1.00 88.81 105 GLU A CA 1
ATOM 819 C C . GLU A 1 105 ? 10.124 3.234 -14.788 1.00 88.81 105 GLU A C 1
ATOM 821 O O . GLU A 1 105 ? 10.482 2.550 -15.750 1.00 88.81 105 GLU A O 1
ATOM 826 N N . ASP A 1 106 ? 10.457 4.520 -14.658 1.00 86.50 106 ASP A N 1
ATOM 827 C CA . ASP A 1 106 ? 11.184 5.295 -15.668 1.00 86.50 106 ASP A CA 1
ATOM 828 C C . ASP A 1 106 ? 12.647 4.854 -15.851 1.00 86.50 106 ASP A C 1
ATOM 830 O O . ASP A 1 106 ? 13.266 5.149 -16.879 1.00 86.50 106 ASP A O 1
ATOM 834 N N . LYS A 1 107 ? 13.214 4.135 -14.875 1.00 86.69 107 LYS A N 1
ATOM 835 C CA . LYS A 1 107 ? 14.599 3.638 -14.905 1.00 86.69 107 LYS A CA 1
ATOM 836 C C . LYS A 1 107 ? 14.709 2.254 -15.542 1.00 86.69 107 LYS A C 1
ATOM 838 O O . LYS A 1 107 ? 15.804 1.836 -15.923 1.00 86.69 107 LYS A O 1
ATOM 843 N N . LEU A 1 108 ? 13.592 1.540 -15.671 1.00 86.94 108 LEU A N 1
ATOM 844 C CA . LEU A 1 108 ? 13.562 0.160 -16.139 1.00 86.94 108 LEU A CA 1
ATOM 845 C C . LEU A 1 108 ? 13.332 0.077 -17.648 1.00 86.94 108 LEU A C 1
ATOM 847 O O . LEU A 1 108 ? 12.673 0.905 -18.274 1.00 86.94 108 LEU A O 1
ATOM 851 N N . SER A 1 109 ? 13.844 -0.988 -18.264 1.00 88.00 109 SER A N 1
ATOM 852 C CA . SER A 1 109 ? 13.628 -1.243 -19.689 1.00 88.00 109 SER A CA 1
ATOM 853 C C . SER A 1 109 ? 13.548 -2.736 -20.004 1.00 88.00 109 SER A C 1
ATOM 855 O O . SER A 1 109 ? 13.777 -3.594 -19.152 1.00 88.00 109 SER A O 1
ATOM 857 N N . GLY A 1 110 ? 13.165 -3.061 -21.241 1.00 93.38 110 GLY A N 1
ATOM 858 C CA . GLY A 1 110 ? 13.169 -4.439 -21.729 1.00 93.38 110 GLY A CA 1
ATOM 859 C C . GLY A 1 110 ? 12.239 -5.370 -20.949 1.00 93.38 110 GLY A C 1
ATOM 860 O O . GLY A 1 110 ? 11.065 -5.059 -20.734 1.00 93.38 110 GLY A O 1
ATOM 861 N N . ASP A 1 111 ? 12.749 -6.547 -20.589 1.00 90.88 111 ASP A N 1
ATOM 862 C CA . ASP A 1 111 ? 11.977 -7.572 -19.881 1.00 90.88 111 ASP A CA 1
ATOM 863 C C . ASP A 1 111 ? 11.805 -7.262 -18.391 1.00 90.88 111 ASP A C 1
ATOM 865 O O . ASP A 1 111 ? 10.755 -7.579 -17.834 1.00 90.88 111 ASP A O 1
ATOM 869 N N . GLU A 1 112 ? 12.753 -6.549 -17.780 1.00 89.44 112 GLU A N 1
ATOM 870 C CA . GLU A 1 112 ? 12.639 -6.108 -16.388 1.00 89.44 112 GLU A CA 1
ATOM 871 C C . GLU A 1 112 ? 11.471 -5.131 -16.209 1.00 89.44 112 GLU A C 1
ATOM 873 O O . GLU A 1 112 ? 10.645 -5.316 -15.320 1.00 89.44 112 GLU A O 1
ATOM 878 N N . LEU A 1 113 ? 11.305 -4.167 -17.123 1.00 92.31 113 LEU A N 1
ATOM 879 C CA . LEU A 1 113 ? 10.148 -3.263 -17.112 1.00 92.31 113 LEU A CA 1
ATOM 880 C C . LEU A 1 113 ? 8.814 -4.015 -17.257 1.00 92.31 113 LEU A C 1
ATOM 882 O O . LEU A 1 113 ? 7.800 -3.623 -16.676 1.00 92.31 113 LEU A O 1
ATOM 886 N N . LYS A 1 114 ? 8.775 -5.093 -18.052 1.00 93.50 114 LYS A N 1
ATOM 887 C CA . LYS A 1 114 ? 7.554 -5.903 -18.199 1.00 93.50 114 LYS A CA 1
ATOM 888 C C . LYS A 1 114 ? 7.220 -6.625 -16.899 1.00 93.50 114 LYS A C 1
ATOM 890 O O . LYS A 1 114 ? 6.050 -6.642 -16.522 1.00 93.50 114 LYS A O 1
ATOM 895 N N . GLU A 1 115 ? 8.221 -7.211 -16.248 1.00 94.50 115 GLU A N 1
ATOM 896 C CA . GLU A 1 115 ? 8.066 -7.900 -14.965 1.00 94.50 115 GLU A CA 1
ATOM 897 C C . GLU A 1 115 ? 7.611 -6.918 -13.879 1.00 94.50 115 GLU A C 1
ATOM 899 O O . GLU A 1 115 ? 6.558 -7.127 -13.271 1.00 94.50 115 GLU A O 1
ATOM 904 N N . PHE A 1 116 ? 8.307 -5.782 -13.758 1.00 94.12 116 PHE A N 1
ATOM 905 C CA . PHE A 1 116 ? 7.946 -4.681 -12.868 1.00 94.12 116 PHE A CA 1
ATOM 906 C C . PHE A 1 116 ? 6.486 -4.274 -13.043 1.00 94.12 116 PHE A C 1
ATOM 908 O O . PHE A 1 116 ? 5.714 -4.294 -12.090 1.00 94.12 116 PHE A O 1
ATOM 915 N N . ARG A 1 117 ? 6.049 -3.983 -14.274 1.00 94.44 117 ARG A N 1
ATOM 916 C CA . ARG A 1 117 ? 4.668 -3.549 -14.540 1.00 94.44 117 ARG A CA 1
ATOM 917 C C . ARG A 1 117 ? 3.621 -4.571 -14.123 1.00 94.44 117 ARG A C 1
ATOM 919 O O . ARG A 1 117 ? 2.505 -4.184 -13.775 1.00 94.44 117 ARG A O 1
ATOM 926 N N . VAL A 1 118 ? 3.925 -5.864 -14.215 1.00 96.06 118 VAL A N 1
ATOM 927 C CA . VAL A 1 118 ? 3.005 -6.921 -13.783 1.00 96.06 118 VAL A CA 1
ATOM 928 C C . VAL A 1 118 ? 2.902 -6.925 -12.263 1.00 96.06 118 VAL A C 1
ATOM 930 O O . VAL A 1 118 ? 1.793 -6.848 -11.731 1.00 96.06 118 VAL A O 1
ATOM 933 N N . GLU A 1 119 ? 4.035 -6.974 -11.572 1.00 94.88 119 GLU A N 1
ATOM 934 C CA . GLU A 1 119 ? 4.081 -7.051 -10.113 1.00 94.88 119 GLU A CA 1
ATOM 935 C C . GLU A 1 119 ? 3.572 -5.771 -9.447 1.00 94.88 119 GLU A C 1
ATOM 937 O O . GLU A 1 119 ? 2.700 -5.819 -8.574 1.00 94.88 119 GLU A O 1
ATOM 942 N N . TYR A 1 120 ? 4.017 -4.617 -9.935 1.00 96.12 120 TYR A N 1
ATOM 943 C CA . TYR A 1 120 ? 3.583 -3.314 -9.460 1.00 96.12 120 TYR A CA 1
ATOM 944 C C . TYR A 1 120 ? 2.075 -3.111 -9.661 1.00 96.12 120 TYR A C 1
ATOM 946 O O . TYR A 1 120 ? 1.364 -2.674 -8.755 1.00 96.12 120 TYR A O 1
ATOM 954 N N . ARG A 1 121 ? 1.517 -3.542 -10.802 1.00 96.38 121 ARG A N 1
ATOM 955 C CA . ARG A 1 121 ? 0.061 -3.512 -11.021 1.00 96.38 121 ARG A CA 1
ATOM 956 C C . ARG A 1 121 ? -0.695 -4.383 -10.021 1.00 96.38 121 ARG A C 1
ATOM 958 O O . ARG A 1 121 ? -1.791 -4.000 -9.602 1.00 96.38 121 ARG A O 1
ATOM 965 N N . LEU A 1 122 ? -0.165 -5.553 -9.662 1.00 95.88 122 LEU A N 1
ATOM 966 C CA . LEU A 1 122 ? -0.779 -6.416 -8.650 1.00 95.88 122 LEU A CA 1
ATOM 967 C C . LEU A 1 122 ? -0.756 -5.747 -7.273 1.00 95.88 122 LEU A C 1
ATOM 969 O O . LEU A 1 122 ? -1.787 -5.745 -6.599 1.00 95.88 122 LEU A O 1
ATOM 973 N N . PHE A 1 123 ? 0.366 -5.130 -6.902 1.00 95.00 123 PHE A N 1
ATOM 974 C CA . PHE A 1 123 ? 0.487 -4.317 -5.693 1.00 95.00 123 PHE A CA 1
ATOM 975 C C . PHE A 1 123 ? -0.544 -3.172 -5.672 1.00 95.00 123 PHE A C 1
ATOM 977 O O . PHE A 1 123 ? -1.396 -3.147 -4.779 1.00 95.00 123 PHE A O 1
ATOM 984 N N . LYS A 1 124 ? -0.588 -2.312 -6.707 1.00 96.00 124 LYS A N 1
ATOM 985 C CA . LYS A 1 124 ? -1.568 -1.208 -6.793 1.00 96.00 124 LYS A CA 1
ATOM 986 C C . LYS A 1 124 ? -3.006 -1.707 -6.711 1.00 96.00 124 LYS A C 1
ATOM 988 O O . LYS A 1 124 ? -3.858 -1.070 -6.094 1.00 96.00 124 LYS A O 1
ATOM 993 N N . LYS A 1 125 ? -3.313 -2.840 -7.354 1.00 97.12 125 LYS A N 1
ATOM 994 C CA . LYS A 1 125 ? -4.659 -3.424 -7.327 1.00 97.12 125 LYS A CA 1
ATOM 995 C C . LYS A 1 125 ? -5.062 -3.823 -5.908 1.00 97.12 125 LYS A C 1
ATOM 997 O O . LYS A 1 125 ? -6.193 -3.539 -5.524 1.00 97.12 125 LYS A O 1
ATOM 1002 N N . LYS A 1 126 ? -4.166 -4.455 -5.143 1.00 95.56 126 LYS A N 1
ATOM 1003 C CA . LYS A 1 126 ? -4.428 -4.828 -3.745 1.00 95.56 126 LYS A CA 1
ATOM 1004 C C . LYS A 1 126 ? -4.642 -3.594 -2.869 1.00 95.56 126 LYS A C 1
ATOM 1006 O O . LYS A 1 126 ? -5.667 -3.514 -2.202 1.00 95.56 126 LYS A O 1
ATOM 1011 N N . ALA A 1 127 ? -3.748 -2.605 -2.949 1.00 94.38 127 ALA A N 1
ATOM 1012 C CA . ALA A 1 127 ? -3.869 -1.361 -2.186 1.00 94.38 127 ALA A CA 1
ATOM 1013 C C . ALA A 1 127 ? -5.205 -0.641 -2.464 1.00 94.38 127 ALA A C 1
ATOM 1015 O O . ALA A 1 127 ? -5.940 -0.295 -1.539 1.00 94.38 127 ALA A O 1
ATOM 1016 N N . LYS A 1 128 ? -5.585 -0.510 -3.744 1.00 95.31 128 LYS A N 1
ATOM 1017 C CA . LYS A 1 128 ? -6.871 0.087 -4.148 1.00 95.31 128 LYS A CA 1
ATOM 1018 C C . LYS A 1 128 ? -8.081 -0.712 -3.673 1.00 95.31 128 LYS A C 1
ATOM 1020 O O . LYS A 1 128 ? -9.100 -0.118 -3.331 1.00 95.31 128 LYS A O 1
ATOM 1025 N N . GLN A 1 129 ? -7.996 -2.042 -3.684 1.00 95.88 129 GLN A N 1
ATOM 1026 C CA . GLN A 1 129 ? -9.079 -2.895 -3.201 1.00 95.88 129 GLN A CA 1
ATOM 1027 C C . GLN A 1 129 ? -9.307 -2.670 -1.702 1.00 95.88 129 GLN A C 1
ATOM 1029 O O . GLN A 1 129 ? -10.438 -2.420 -1.299 1.00 95.88 129 GLN A O 1
ATOM 1034 N N . ILE A 1 130 ? -8.237 -2.637 -0.903 1.00 94.44 130 ILE A N 1
ATOM 1035 C CA . ILE A 1 130 ? -8.322 -2.377 0.541 1.00 94.44 130 ILE A CA 1
ATOM 1036 C C . ILE A 1 130 ? -8.898 -0.988 0.820 1.00 94.44 130 ILE A C 1
ATOM 1038 O O . ILE A 1 130 ? -9.797 -0.866 1.649 1.00 94.44 130 ILE A O 1
ATOM 1042 N N . GLN A 1 131 ? -8.445 0.046 0.106 1.00 93.31 131 GLN A N 1
ATOM 1043 C CA . GLN A 1 131 ? -8.994 1.398 0.248 1.00 93.31 131 GLN A CA 1
ATOM 1044 C C . GLN A 1 131 ? -10.486 1.461 -0.105 1.00 93.31 131 GLN A C 1
ATOM 1046 O O . GLN A 1 131 ? -11.242 2.200 0.519 1.00 93.31 131 GLN A O 1
ATOM 1051 N N . LYS A 1 132 ? -10.929 0.700 -1.111 1.00 93.62 132 LYS A N 1
ATOM 1052 C CA . LYS A 1 132 ? -12.338 0.657 -1.516 1.00 93.62 132 LYS A CA 1
ATOM 1053 C C . LYS A 1 132 ? -13.210 -0.070 -0.492 1.00 93.62 132 LYS A C 1
ATOM 1055 O O . LYS A 1 132 ? -14.333 0.371 -0.249 1.00 93.62 132 LYS A O 1
ATOM 1060 N N . ASP A 1 133 ? -12.711 -1.171 0.054 1.00 93.88 133 ASP A N 1
ATOM 1061 C CA . ASP A 1 133 ? -13.490 -2.062 0.911 1.00 93.88 133 ASP A CA 1
ATOM 1062 C C . ASP A 1 133 ? -13.556 -1.574 2.366 1.00 93.88 133 ASP A C 1
ATOM 1064 O O . ASP A 1 133 ? -14.486 -1.936 3.081 1.00 93.88 133 ASP A O 1
ATOM 1068 N N . ASN A 1 134 ? -12.625 -0.711 2.794 1.00 93.88 134 ASN A N 1
ATOM 1069 C CA . ASN A 1 134 ? -12.495 -0.289 4.189 1.00 93.88 134 ASN A CA 1
ATOM 1070 C C . ASN A 1 134 ? -12.650 1.228 4.344 1.00 93.88 134 ASN A C 1
ATOM 1072 O O . ASN A 1 134 ? -11.791 2.011 3.930 1.00 93.88 134 ASN A O 1
ATOM 1076 N N . SER A 1 135 ? -13.732 1.661 4.996 1.00 92.94 135 SER A N 1
ATOM 1077 C CA . SER A 1 135 ? -14.057 3.086 5.148 1.00 92.94 135 SER A CA 1
ATOM 1078 C C . SER A 1 135 ? -13.025 3.862 5.965 1.00 92.94 135 SER A C 1
ATOM 1080 O O . SER A 1 135 ? -12.746 5.010 5.630 1.00 92.94 135 SER A O 1
ATOM 1082 N N . ILE A 1 136 ? -12.432 3.245 6.995 1.00 93.12 136 ILE A N 1
ATOM 1083 C CA . ILE A 1 136 ? -11.386 3.879 7.813 1.00 93.12 136 ILE A CA 1
ATOM 1084 C C . ILE A 1 136 ? -10.106 4.122 7.008 1.00 93.12 136 ILE A C 1
ATOM 1086 O O . ILE A 1 136 ? -9.504 5.187 7.104 1.00 93.12 136 ILE A O 1
ATOM 1090 N N . VAL A 1 137 ? -9.731 3.170 6.147 1.00 95.31 137 VAL A N 1
ATOM 1091 C CA . VAL A 1 137 ? -8.592 3.328 5.237 1.00 95.31 137 VAL A CA 1
ATOM 1092 C C . VAL A 1 137 ? -8.866 4.454 4.257 1.00 95.31 137 VAL A C 1
ATOM 1094 O O . VAL A 1 137 ? -8.023 5.326 4.081 1.00 95.31 137 VAL A O 1
ATOM 1097 N N . LYS A 1 138 ? -10.058 4.466 3.648 1.00 94.38 138 LYS A N 1
ATOM 1098 C CA . LYS A 1 138 ? -10.459 5.540 2.742 1.00 94.38 138 LYS A CA 1
ATOM 1099 C C . LYS A 1 138 ? -10.386 6.910 3.417 1.00 94.38 138 LYS A C 1
ATOM 1101 O O . LYS A 1 138 ? -9.781 7.810 2.853 1.00 94.38 138 LYS A O 1
ATOM 1106 N N . GLU A 1 139 ? -10.945 7.048 4.621 1.00 93.31 139 GLU A N 1
ATOM 1107 C CA . GLU A 1 139 ? -10.898 8.289 5.405 1.00 93.31 139 GLU A CA 1
ATOM 1108 C C . GLU A 1 139 ? -9.457 8.764 5.621 1.00 93.31 139 GLU A C 1
ATOM 1110 O O . GLU A 1 139 ? -9.164 9.942 5.435 1.00 93.31 139 GLU A O 1
ATOM 1115 N N . ILE A 1 140 ? -8.555 7.864 6.015 1.00 92.25 140 ILE A N 1
ATOM 1116 C CA . ILE A 1 140 ? -7.163 8.216 6.307 1.00 92.25 140 ILE A CA 1
ATOM 1117 C C . ILE A 1 140 ? -6.402 8.578 5.030 1.00 92.25 140 ILE A C 1
ATOM 1119 O O . ILE A 1 140 ? -5.717 9.595 5.008 1.00 92.25 140 ILE A O 1
ATOM 1123 N N . VAL A 1 141 ? -6.550 7.805 3.951 1.00 91.19 141 VAL A N 1
ATOM 1124 C CA . VAL A 1 141 ? -5.920 8.126 2.660 1.00 91.19 141 VAL A CA 1
ATOM 1125 C C . VAL A 1 141 ? -6.429 9.466 2.129 1.00 91.19 141 VAL A C 1
ATOM 1127 O O . VAL A 1 141 ? -5.635 10.287 1.676 1.00 91.19 141 VAL A O 1
ATOM 1130 N N . ASP A 1 142 ? -7.736 9.725 2.228 1.00 90.06 142 ASP A N 1
ATOM 1131 C CA . ASP A 1 142 ? -8.315 11.010 1.842 1.00 90.06 142 ASP A CA 1
ATOM 1132 C C . ASP A 1 142 ? -7.735 12.143 2.701 1.00 90.06 142 ASP A C 1
ATOM 1134 O O . ASP A 1 142 ? -7.441 13.203 2.164 1.00 90.06 142 ASP A O 1
ATOM 1138 N N . LYS A 1 143 ? -7.504 11.940 4.004 1.00 89.44 143 LYS A N 1
ATOM 1139 C CA . LYS A 1 143 ? -6.833 12.940 4.851 1.00 89.44 143 LYS A CA 1
ATOM 1140 C C . LYS A 1 143 ? -5.388 13.183 4.446 1.00 89.44 143 LYS A C 1
ATOM 1142 O 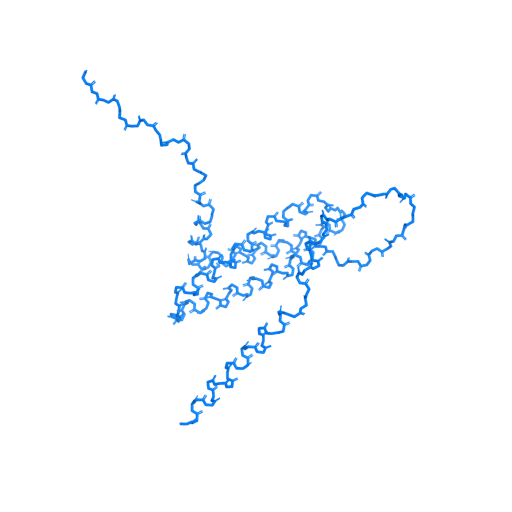O . LYS A 1 143 ? -5.014 14.339 4.338 1.00 89.44 143 LYS A O 1
ATOM 1147 N N . ILE A 1 144 ? -4.604 12.131 4.205 1.00 83.50 144 ILE A N 1
ATOM 1148 C CA . ILE A 1 144 ? -3.197 12.243 3.787 1.00 83.50 144 ILE A CA 1
ATOM 1149 C C . ILE A 1 144 ? -3.102 13.017 2.463 1.00 83.50 144 ILE A C 1
ATOM 1151 O O . ILE A 1 144 ? -2.290 13.929 2.335 1.00 83.50 144 ILE A O 1
ATOM 1155 N N . ASN A 1 145 ? -3.984 12.715 1.507 1.00 79.88 145 ASN A N 1
ATOM 1156 C CA . ASN A 1 145 ? -3.996 13.362 0.193 1.00 79.88 145 ASN A CA 1
ATOM 1157 C C . ASN A 1 145 ? -4.608 14.772 0.205 1.00 79.88 145 ASN A C 1
ATOM 1159 O O . ASN A 1 145 ? -4.263 15.593 -0.643 1.00 79.88 145 ASN A O 1
ATOM 1163 N N . ASN A 1 146 ? -5.520 15.051 1.142 1.00 74.19 146 ASN A N 1
ATOM 1164 C CA . ASN A 1 146 ? -6.154 16.358 1.328 1.00 74.19 146 ASN A CA 1
ATOM 1165 C C . ASN A 1 146 ? -5.554 17.141 2.503 1.00 74.19 146 ASN A C 1
ATOM 1167 O O . ASN A 1 146 ? -6.205 18.059 3.007 1.00 74.19 146 ASN A O 1
ATOM 1171 N N . VAL A 1 147 ? -4.327 16.830 2.939 1.00 60.28 147 VAL A N 1
ATOM 1172 C CA . VAL A 1 147 ? -3.535 17.815 3.678 1.00 60.28 147 VAL A CA 1
ATOM 1173 C C . VAL A 1 147 ? -3.321 18.957 2.697 1.00 60.28 147 VAL A C 1
ATOM 1175 O O . VAL A 1 147 ? -2.470 18.881 1.810 1.00 60.28 147 VAL A O 1
ATOM 1178 N N . GLU A 1 148 ? -4.183 19.969 2.789 1.00 47.00 148 GLU A N 1
ATOM 1179 C CA . GLU A 1 148 ? -4.087 21.196 2.023 1.00 47.00 148 GLU A CA 1
ATOM 1180 C C . GLU A 1 148 ? -2.623 21.633 2.038 1.00 47.00 148 GLU A C 1
ATOM 1182 O O . GLU A 1 148 ? -2.055 21.947 3.088 1.00 47.00 148 GLU A O 1
ATOM 1187 N N . LYS A 1 149 ? -1.997 21.678 0.851 1.00 41.22 149 LYS A N 1
ATOM 1188 C CA . LYS A 1 149 ? -0.936 22.661 0.627 1.00 41.22 149 LYS A CA 1
ATOM 1189 C C . LYS A 1 149 ? -1.485 23.955 1.219 1.00 41.22 149 LYS A C 1
ATOM 1191 O O . LYS A 1 149 ? -2.587 24.309 0.794 1.00 41.22 149 LYS A O 1
ATOM 1196 N N . PRO A 1 150 ? -0.799 24.608 2.174 1.00 36.91 150 PRO A N 1
ATOM 1197 C CA . PRO A 1 150 ? -1.323 25.805 2.807 1.00 36.91 150 PRO A CA 1
ATOM 1198 C C . PRO A 1 150 ? -1.841 26.719 1.706 1.00 36.91 150 PRO A C 1
ATOM 1200 O O . PRO A 1 150 ? -1.086 27.134 0.821 1.00 36.91 150 PRO A O 1
ATOM 1203 N N . SER A 1 151 ? -3.159 26.908 1.700 1.00 37.41 151 SER A N 1
ATOM 1204 C CA . SER A 1 151 ? -3.823 27.852 0.825 1.00 37.41 151 SER A CA 1
ATOM 1205 C C . SER A 1 151 ? -3.153 29.187 1.108 1.00 37.41 151 SER A C 1
ATOM 1207 O O . SER A 1 151 ? -3.284 29.735 2.199 1.00 37.41 151 SER A O 1
ATOM 1209 N N . ALA A 1 152 ? -2.369 29.687 0.155 1.00 44.78 152 ALA A N 1
ATOM 1210 C CA . ALA A 1 152 ? -1.761 31.010 0.210 1.00 44.78 152 ALA A CA 1
ATOM 1211 C C . ALA A 1 152 ? -2.836 32.098 0.018 1.00 44.78 152 ALA A C 1
ATOM 1213 O O . ALA A 1 152 ? -2.707 32.947 -0.855 1.00 44.78 152 ALA A O 1
ATOM 1214 N N . ASN A 1 153 ? -3.937 32.005 0.765 1.00 38.94 153 ASN A N 1
ATOM 1215 C CA . ASN A 1 153 ? -5.132 32.825 0.616 1.00 38.94 153 ASN A CA 1
ATOM 1216 C C . ASN A 1 153 ? -5.905 32.974 1.939 1.00 38.94 153 ASN A C 1
ATOM 1218 O O . ASN A 1 153 ? -7.123 33.125 1.940 1.00 38.94 153 ASN A O 1
ATOM 1222 N N . GLU A 1 154 ? -5.201 32.980 3.070 1.00 44.09 154 GLU A N 1
ATOM 1223 C CA . GLU A 1 154 ? -5.697 33.632 4.284 1.00 44.09 154 GLU A CA 1
ATOM 1224 C C . GLU A 1 154 ? -4.970 34.964 4.468 1.00 44.09 154 GLU A C 1
ATOM 1226 O O . GLU A 1 154 ? -4.085 35.097 5.302 1.00 44.09 154 GLU A O 1
ATOM 1231 N N . GLU A 1 155 ? -5.330 35.962 3.662 1.00 40.00 155 GLU A N 1
ATOM 1232 C CA . GLU A 1 155 ? -5.280 37.352 4.110 1.00 40.00 155 GLU A CA 1
ATOM 1233 C C . GLU A 1 155 ? -6.227 38.219 3.266 1.00 40.00 155 GLU A C 1
ATOM 1235 O O . GLU A 1 155 ? -6.172 38.227 2.037 1.00 40.00 155 GLU A O 1
ATOM 1240 N N . SER A 1 156 ? -7.055 38.995 3.973 1.00 43.22 156 SER A N 1
ATOM 1241 C CA . SER A 1 156 ? -7.878 40.130 3.514 1.00 43.22 156 SER A CA 1
ATOM 1242 C C . SER A 1 156 ? -9.365 39.931 3.178 1.00 43.22 156 SER A C 1
ATOM 1244 O O . SER A 1 156 ? -9.917 40.674 2.373 1.00 43.22 156 SER A O 1
ATOM 1246 N N . ASP A 1 157 ? -10.083 39.098 3.933 1.00 46.47 157 ASP A N 1
ATOM 1247 C CA . ASP A 1 157 ? -11.491 39.406 4.243 1.00 46.47 157 ASP A CA 1
ATOM 1248 C C . ASP A 1 157 ? -11.534 40.340 5.464 1.00 46.47 157 ASP A C 1
ATOM 1250 O O . ASP A 1 157 ? -11.638 39.886 6.594 1.00 46.47 157 ASP A O 1
ATOM 1254 N N . HIS A 1 158 ? -11.342 41.647 5.237 1.00 51.47 158 HIS A N 1
ATOM 1255 C CA . HIS A 1 158 ? -11.888 42.763 6.033 1.00 51.47 158 HIS A CA 1
ATOM 1256 C C . HIS A 1 158 ? -11.387 44.107 5.470 1.00 51.47 158 HIS A C 1
ATOM 1258 O O . HIS A 1 158 ? -10.481 44.741 6.005 1.00 51.47 158 HIS A O 1
ATOM 1264 N N . PHE A 1 159 ? -12.029 44.582 4.400 1.00 51.03 159 PHE A N 1
ATOM 1265 C CA . PHE A 1 159 ? -12.088 46.017 4.104 1.00 51.03 159 PHE A CA 1
ATOM 1266 C C . PHE A 1 159 ? -13.481 46.390 3.573 1.00 51.03 159 PHE A C 1
ATOM 1268 O O . PHE A 1 159 ? -13.657 46.823 2.440 1.00 51.03 159 PHE A O 1
ATOM 1275 N N . PHE A 1 160 ? -14.496 46.181 4.414 1.00 61.38 160 PHE A N 1
ATOM 1276 C CA . PHE A 1 160 ? -15.737 46.950 4.356 1.00 61.38 160 PHE A CA 1
ATOM 1277 C C . PHE A 1 160 ? -15.744 47.876 5.571 1.00 61.38 160 PHE A C 1
ATOM 1279 O O . PHE A 1 160 ? -15.908 47.419 6.702 1.00 61.38 160 PHE A O 1
ATOM 1286 N N . GLY A 1 161 ? -15.533 49.164 5.329 1.00 44.84 161 GLY A N 1
ATOM 1287 C CA . GLY A 1 161 ? -15.656 50.227 6.316 1.00 44.84 161 GLY A CA 1
ATOM 1288 C C . GLY A 1 161 ? -15.716 51.565 5.590 1.00 44.84 161 GLY A C 1
ATOM 1289 O O . GLY A 1 161 ? -14.694 51.974 5.052 1.00 44.84 161 GLY A O 1
ATOM 1290 N N . ASP A 1 162 ? -16.936 52.111 5.530 1.00 38.38 162 ASP A N 1
ATOM 1291 C CA . ASP A 1 162 ? -17.378 53.487 5.210 1.00 38.38 162 ASP A CA 1
ATOM 1292 C C . ASP A 1 162 ? -16.388 54.489 4.583 1.00 38.38 162 ASP A C 1
ATOM 1294 O O . ASP A 1 162 ? -15.358 54.828 5.211 1.00 38.38 162 ASP A O 1
#

Sequence (162 aa):
MKALVSLLLMAVAVFSMISFFSGTSFSNFFSGVASVENEDPDKNQDSSTPSEWKSMVENGNAQIAILEKYIEQYDTGDNQEETKQNIEKTLMVIIELDDQLENEEDKLSGDELKEFRVEYRLFKKKAKQIQKDNSIVKEIVDKINNVEKPSANEESDHFFGD